Protein AF-A0A1S3CWL7-F1 (afdb_monomer_lite)

Secondary structure (DSSP, 8-state):
---------TTSSSSSS---------------------HHHHHHHHHT---HHHHHHHHHH-GGG-SHHHHHHHHHHHHHHTT-GGGHHHHHHHHHHHHHHHHHHHHHHHHTS-GGGGHHHHHHHHTSHHHHHHHHHHHHHHHHHHHT--HHHHHT--

pLDDT: mean 80.44, std 21.48, range [34.91, 97.62]

Organism: Diaphorina citri (NCBI:txid121845)

Foldseek 3Di:
DDDDDPDDDPPPPDLQAPLDDDDDDDDDDDDDDDPCCDLVNLLVVQLLDDDLVVNLVSCLVVVVCLDSVSLLVLLLVLLVCLVPPVCVSSNLSSLLSSVVSSVLVVVCVVVVHRSSVVRVVVSVQCVDPVNVVVSVVVSVVSSVCSNVDHSCRSNVPD

Structure (mmCIF, N/CA/C/O backbone):
data_AF-A0A1S3CWL7-F1
#
_entry.id   AF-A0A1S3CWL7-F1
#
loop_
_atom_site.group_PDB
_atom_site.id
_a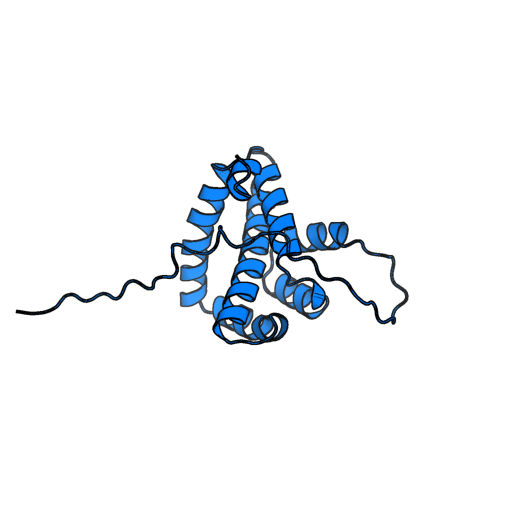tom_site.type_symbol
_atom_site.label_atom_id
_atom_site.label_alt_id
_atom_site.label_comp_id
_atom_site.label_asym_id
_atom_site.label_entity_id
_atom_site.label_seq_id
_atom_site.pdbx_PDB_ins_code
_atom_site.Cartn_x
_atom_site.Cartn_y
_atom_site.Cartn_z
_atom_site.occupancy
_atom_site.B_iso_or_equiv
_atom_site.auth_seq_id
_atom_site.auth_comp_id
_atom_site.auth_asym_id
_atom_site.auth_atom_id
_atom_site.pdbx_PDB_model_num
ATOM 1 N N . MET A 1 1 ? 23.400 -26.195 26.653 1.00 36.34 1 MET A N 1
ATOM 2 C CA . MET A 1 1 ? 21.985 -26.198 27.075 1.00 36.34 1 MET A CA 1
ATOM 3 C C . MET A 1 1 ? 21.570 -24.743 27.105 1.00 36.34 1 MET A C 1
ATOM 5 O O . MET A 1 1 ? 22.167 -23.995 27.863 1.00 36.34 1 MET A O 1
ATOM 9 N N . THR A 1 2 ? 21.005 -24.283 25.986 1.00 35.78 2 THR A N 1
ATOM 10 C CA . THR A 1 2 ? 19.588 -23.867 25.795 1.00 35.78 2 THR A CA 1
ATOM 11 C C . THR A 1 2 ? 19.598 -22.336 25.771 1.00 35.78 2 THR A C 1
ATOM 13 O O . THR A 1 2 ? 20.219 -21.740 26.634 1.00 35.78 2 THR A O 1
ATOM 16 N N . GLU A 1 3 ? 19.040 -21.593 24.828 1.00 34.91 3 GLU A N 1
ATOM 17 C CA . GLU A 1 3 ? 18.163 -21.863 23.695 1.00 34.91 3 GLU A CA 1
ATOM 18 C C . GLU A 1 3 ? 18.178 -20.549 22.894 1.00 34.91 3 GLU A C 1
ATOM 20 O O . GLU A 1 3 ? 17.999 -19.479 23.475 1.00 34.91 3 GLU A O 1
ATOM 25 N N . LYS A 1 4 ? 18.476 -20.588 21.593 1.00 38.31 4 LYS A N 1
ATOM 26 C CA . LYS A 1 4 ? 18.186 -19.463 20.696 1.00 38.31 4 LYS A CA 1
ATOM 27 C C . LYS A 1 4 ? 16.945 -19.867 19.924 1.00 38.31 4 LYS A C 1
ATOM 29 O O . LYS A 1 4 ? 17.058 -20.638 18.979 1.00 38.31 4 LYS A O 1
ATOM 34 N N . ASN A 1 5 ? 15.790 -19.373 20.349 1.00 36.84 5 ASN A N 1
ATOM 35 C CA . ASN A 1 5 ? 14.576 -19.420 19.550 1.00 36.84 5 ASN A CA 1
ATOM 36 C C . ASN A 1 5 ? 14.148 -17.978 19.259 1.00 36.84 5 ASN A C 1
ATOM 38 O O . ASN A 1 5 ? 13.370 -17.388 20.001 1.00 36.84 5 ASN A O 1
ATOM 42 N N . SER A 1 6 ? 14.727 -17.387 18.211 1.00 39.47 6 SER A N 1
ATOM 43 C CA . SER A 1 6 ? 14.080 -16.266 17.531 1.00 39.47 6 SER A CA 1
ATOM 44 C C . SER A 1 6 ? 13.046 -16.890 16.611 1.00 39.47 6 SER A C 1
ATOM 46 O O . SER A 1 6 ? 13.411 -17.477 15.593 1.00 39.47 6 SER A O 1
ATOM 48 N N . GLY A 1 7 ? 11.780 -16.795 17.014 1.00 38.31 7 GLY A N 1
ATOM 49 C CA . GLY A 1 7 ? 10.655 -17.059 16.132 1.00 38.31 7 GLY A CA 1
ATOM 50 C C . GLY A 1 7 ? 10.776 -16.151 14.916 1.00 38.31 7 GLY A C 1
ATOM 51 O O . GLY A 1 7 ? 10.728 -14.929 15.042 1.00 38.31 7 GLY A O 1
ATOM 52 N N . LYS A 1 8 ? 11.010 -16.766 13.760 1.00 38.88 8 LYS A N 1
ATOM 53 C CA . LYS A 1 8 ? 10.747 -16.147 12.469 1.00 38.88 8 LYS A CA 1
ATOM 54 C C . LYS A 1 8 ? 9.235 -16.029 12.362 1.00 38.88 8 LYS A C 1
ATOM 56 O O . LYS A 1 8 ? 8.535 -17.014 12.556 1.00 38.88 8 LYS A O 1
ATOM 61 N N . THR A 1 9 ? 8.743 -14.821 12.145 1.00 39.56 9 THR A N 1
ATOM 62 C CA . THR A 1 9 ? 7.375 -14.601 11.695 1.00 39.56 9 THR A CA 1
ATOM 63 C C . THR A 1 9 ? 7.305 -15.086 10.255 1.00 39.56 9 THR A C 1
ATOM 65 O O . THR A 1 9 ? 7.953 -14.514 9.384 1.00 39.56 9 THR A O 1
ATOM 68 N N . ASP A 1 10 ? 6.559 -16.161 10.024 1.00 37.69 10 ASP A N 1
ATOM 69 C CA . ASP A 1 10 ? 6.280 -16.771 8.720 1.00 37.69 10 ASP A CA 1
ATOM 70 C C . ASP A 1 10 ? 5.402 -15.868 7.812 1.00 37.69 10 ASP A C 1
ATOM 72 O O . ASP A 1 10 ? 4.399 -16.313 7.266 1.00 37.69 10 ASP A O 1
ATOM 76 N N . MET A 1 11 ? 5.744 -14.580 7.664 1.00 44.03 11 MET A N 1
ATOM 77 C CA . MET A 1 11 ? 5.041 -13.623 6.786 1.00 44.03 11 MET A CA 1
ATOM 78 C C . MET A 1 11 ? 5.728 -13.427 5.421 1.00 44.03 11 MET A C 1
ATOM 80 O O . MET A 1 11 ? 5.171 -12.777 4.545 1.00 44.03 11 MET A O 1
ATOM 84 N N . GLU A 1 12 ? 6.918 -13.996 5.206 1.00 44.94 12 GLU A N 1
ATOM 85 C CA . GLU A 1 12 ? 7.767 -13.656 4.050 1.00 44.94 12 GLU A CA 1
ATOM 86 C C . GLU A 1 12 ? 7.462 -14.405 2.735 1.00 44.94 12 GLU A C 1
ATOM 88 O O . GLU A 1 12 ? 8.003 -14.018 1.697 1.00 44.94 12 GLU A O 1
ATOM 93 N N . GLU A 1 13 ? 6.602 -15.433 2.710 1.00 43.94 13 GLU A N 1
ATOM 94 C CA . GLU A 1 13 ? 6.539 -16.336 1.538 1.00 43.94 13 GLU A CA 1
ATOM 95 C C . GLU A 1 13 ? 5.165 -16.593 0.895 1.00 43.94 13 GLU A C 1
ATOM 97 O O . GLU A 1 13 ? 5.085 -17.464 0.037 1.00 43.94 13 GLU A O 1
ATOM 102 N N . ASN A 1 14 ? 4.096 -15.837 1.188 1.00 44.31 14 ASN A N 1
ATOM 103 C CA . ASN A 1 14 ? 2.775 -16.186 0.621 1.00 44.31 14 ASN A CA 1
ATOM 104 C C . ASN A 1 14 ? 1.969 -15.069 -0.068 1.00 44.31 14 ASN A C 1
ATOM 106 O O . ASN A 1 14 ? 0.819 -15.295 -0.426 1.00 44.31 14 ASN A O 1
ATOM 110 N N . LEU A 1 15 ? 2.534 -13.879 -0.304 1.00 48.81 15 LEU A N 1
ATOM 111 C CA . LEU A 1 15 ? 1.734 -12.738 -0.788 1.00 48.81 15 LEU A CA 1
ATOM 112 C C . LEU A 1 15 ? 1.541 -12.664 -2.320 1.00 48.81 15 LEU A C 1
ATOM 114 O O . LEU A 1 15 ? 0.762 -11.841 -2.786 1.00 48.81 15 LEU A O 1
ATOM 118 N N . ILE A 1 16 ? 2.241 -13.485 -3.115 1.00 48.03 16 ILE A N 1
ATOM 119 C CA . ILE A 1 16 ? 2.296 -13.319 -4.588 1.00 48.03 16 ILE A CA 1
ATOM 120 C C . ILE A 1 16 ? 1.529 -14.418 -5.358 1.00 48.03 16 ILE A C 1
ATOM 122 O O . ILE A 1 16 ? 1.282 -14.265 -6.545 1.00 48.03 16 ILE A O 1
ATOM 126 N N . CYS A 1 17 ? 1.070 -15.499 -4.714 1.00 42.62 17 CYS A N 1
ATOM 127 C CA . CYS A 1 17 ? 0.502 -16.657 -5.433 1.00 42.62 17 CYS A CA 1
ATOM 128 C C . CYS A 1 17 ? -1.038 -16.755 -5.488 1.00 42.62 17 CYS A C 1
ATOM 130 O O . CYS A 1 17 ? -1.535 -17.632 -6.187 1.00 42.62 17 CYS A O 1
ATOM 132 N N . ASP A 1 18 ? -1.802 -15.898 -4.800 1.00 43.28 18 ASP A N 1
ATOM 133 C CA . ASP A 1 18 ? -3.268 -16.068 -4.664 1.00 43.28 18 ASP A CA 1
ATOM 134 C C . ASP A 1 18 ? -4.129 -15.143 -5.550 1.00 43.28 18 ASP A C 1
ATOM 136 O O . ASP A 1 18 ? -5.355 -15.199 -5.495 1.00 43.28 18 ASP A O 1
ATOM 140 N N . LEU A 1 19 ? -3.532 -14.319 -6.419 1.00 44.12 19 LEU A N 1
ATOM 141 C CA . LEU A 1 19 ? -4.285 -13.437 -7.326 1.00 44.12 19 LEU A CA 1
ATOM 142 C C . LEU A 1 19 ? -4.728 -14.173 -8.607 1.00 44.12 19 LEU A C 1
ATOM 144 O O . LEU A 1 19 ? -4.360 -13.801 -9.719 1.00 44.12 19 LEU A O 1
ATOM 148 N N . GLY A 1 20 ? -5.517 -15.238 -8.448 1.00 43.16 20 GLY A N 1
ATOM 149 C CA . GLY A 1 20 ? -6.253 -15.888 -9.539 1.00 43.16 20 GLY A CA 1
ATOM 150 C C . GLY A 1 20 ? -7.625 -15.234 -9.779 1.00 43.16 20 GLY A C 1
ATOM 151 O O . GLY A 1 20 ? -8.147 -14.552 -8.897 1.00 43.16 20 GLY A O 1
ATOM 152 N N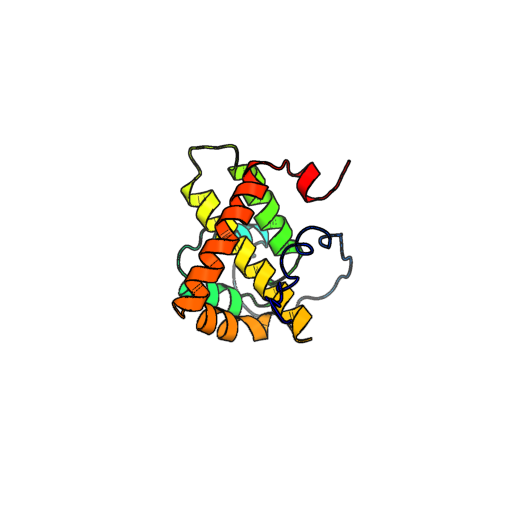 . PRO A 1 21 ? -8.252 -15.420 -10.956 1.00 41.16 21 PRO A N 1
ATOM 153 C CA . PRO A 1 21 ? -9.529 -14.785 -11.268 1.00 41.16 21 PRO A CA 1
ATOM 154 C C . PRO A 1 21 ? -10.650 -15.345 -10.384 1.00 41.16 21 PRO A C 1
ATOM 156 O O . PRO A 1 21 ? -11.041 -16.506 -10.502 1.00 41.16 21 PRO A O 1
ATOM 159 N N . SER A 1 22 ? -11.185 -14.495 -9.507 1.00 46.03 22 SER A N 1
ATOM 160 C CA . SER A 1 22 ? -12.372 -14.789 -8.708 1.00 46.03 22 SER A CA 1
ATOM 161 C C . SER A 1 22 ? -13.602 -14.203 -9.407 1.00 46.03 22 SER A C 1
ATOM 163 O O . SER A 1 22 ? -13.960 -13.039 -9.238 1.00 46.03 22 SER A O 1
ATOM 165 N N . ASP A 1 23 ? -14.238 -15.007 -10.258 1.00 53.53 23 ASP A N 1
ATOM 166 C CA . ASP A 1 23 ? -15.558 -14.710 -10.815 1.00 53.53 23 ASP A CA 1
ATOM 167 C C . ASP A 1 23 ? -16.607 -14.760 -9.696 1.00 53.53 23 ASP A C 1
ATOM 169 O O . ASP A 1 23 ? -16.902 -15.872 -9.261 1.00 53.53 23 ASP A O 1
ATOM 173 N N . LYS A 1 24 ? -17.223 -13.627 -9.293 1.00 44.41 24 LYS A N 1
ATOM 174 C CA . LYS A 1 24 ? -18.680 -13.500 -9.009 1.00 44.41 24 LYS A CA 1
ATOM 175 C C . LYS A 1 24 ? -19.187 -12.051 -9.088 1.00 44.41 24 LYS A C 1
ATOM 177 O O . LYS A 1 24 ? -18.664 -11.133 -8.477 1.00 44.41 24 LYS A O 1
ATOM 182 N N . ASP A 1 25 ? -20.277 -11.932 -9.835 1.00 45.62 25 ASP A N 1
ATOM 183 C CA . ASP A 1 25 ? -21.032 -10.750 -10.262 1.00 45.62 25 ASP A CA 1
ATOM 184 C C . ASP A 1 25 ? -22.092 -10.279 -9.224 1.00 45.62 25 ASP A C 1
ATOM 186 O O . ASP A 1 25 ? -22.630 -11.116 -8.489 1.00 45.62 25 ASP A O 1
ATOM 190 N N . LYS A 1 26 ? -22.505 -8.993 -9.346 1.00 46.59 26 LYS A N 1
ATOM 191 C CA . LYS A 1 26 ? -23.743 -8.283 -8.876 1.00 46.59 26 LYS A CA 1
ATOM 192 C C . LYS A 1 26 ? -23.663 -7.518 -7.542 1.00 46.59 26 LYS A C 1
ATOM 194 O O . LYS A 1 26 ? -23.232 -8.079 -6.551 1.00 46.59 26 LYS A O 1
ATOM 199 N N . SER A 1 27 ? -24.166 -6.282 -7.384 1.00 42.22 27 SER A N 1
ATOM 200 C CA . SER A 1 27 ? -25.113 -5.422 -8.137 1.00 42.22 27 SER A CA 1
ATOM 201 C C . SER A 1 27 ? -24.944 -3.957 -7.671 1.00 42.22 27 SER A C 1
ATOM 203 O O . SER A 1 27 ? -24.644 -3.767 -6.494 1.00 42.22 27 SER A O 1
ATOM 205 N N . PRO A 1 28 ? -25.221 -2.924 -8.494 1.00 50.53 28 PRO A N 1
ATOM 206 C CA . PRO A 1 28 ? -25.111 -1.527 -8.070 1.00 50.53 28 PRO A CA 1
ATOM 207 C C . PRO A 1 28 ? -26.388 -1.048 -7.357 1.00 50.53 28 PRO A C 1
ATOM 209 O O . PRO A 1 28 ? -27.495 -1.423 -7.751 1.00 50.53 28 PRO A O 1
ATOM 212 N N . ASN A 1 29 ? -26.240 -0.210 -6.325 1.00 45.28 29 ASN A N 1
ATOM 213 C CA . ASN A 1 29 ? -27.326 0.597 -5.764 1.00 45.28 29 ASN A CA 1
ATOM 214 C C . ASN A 1 29 ? -26.960 2.084 -5.849 1.00 45.28 29 ASN A C 1
ATOM 216 O O . ASN A 1 29 ? -25.826 2.482 -5.605 1.00 45.28 29 ASN A O 1
ATOM 220 N N . GLU A 1 30 ? -27.948 2.874 -6.241 1.00 58.84 30 GLU A N 1
ATOM 221 C CA . GLU A 1 30 ? -27.842 4.196 -6.846 1.00 58.84 30 GLU A CA 1
ATOM 222 C C . GLU A 1 30 ? -27.948 5.300 -5.782 1.00 58.84 30 GLU A C 1
ATOM 224 O O . GLU A 1 30 ? -28.933 5.307 -5.045 1.00 58.84 30 GLU A O 1
ATOM 229 N N . LEU A 1 31 ? -27.022 6.274 -5.740 1.00 40.75 31 LEU A N 1
ATOM 230 C CA . LEU A 1 31 ? -27.325 7.666 -5.358 1.00 40.75 31 LEU A CA 1
ATOM 231 C C . LEU A 1 31 ? -26.129 8.607 -5.601 1.00 40.75 31 LEU A C 1
ATOM 233 O O . LEU A 1 31 ? -25.124 8.508 -4.908 1.00 40.75 31 LEU A O 1
ATOM 237 N N . GLY A 1 32 ? -26.273 9.578 -6.507 1.00 35.50 32 GLY A N 1
ATOM 238 C CA . GLY A 1 32 ? -25.352 10.719 -6.609 1.00 35.50 32 GLY A CA 1
ATOM 239 C C . GLY A 1 32 ? -25.057 11.134 -8.046 1.00 35.50 32 GLY A C 1
ATOM 240 O O . GLY A 1 32 ? -24.560 10.357 -8.847 1.00 35.50 32 GLY A O 1
ATOM 241 N N . THR A 1 33 ? -25.405 12.366 -8.399 1.00 46.09 33 THR A N 1
ATOM 242 C CA . THR A 1 33 ? -25.086 13.005 -9.683 1.00 46.09 33 THR A CA 1
ATOM 243 C C . THR A 1 33 ? -23.589 13.263 -9.812 1.00 46.09 33 THR A C 1
ATOM 245 O O . THR A 1 33 ? -23.140 14.336 -9.421 1.00 46.09 33 THR A O 1
ATOM 248 N N . GLU A 1 34 ? -22.817 12.327 -10.352 1.00 45.47 34 GLU A N 1
ATOM 249 C CA . GLU A 1 34 ? -21.366 12.474 -10.525 1.00 45.47 34 GLU A CA 1
ATOM 250 C C . GLU A 1 34 ? -20.973 11.798 -11.848 1.00 45.47 34 GLU A C 1
ATOM 252 O O . GLU A 1 34 ? -21.615 10.831 -12.254 1.00 45.47 34 GLU A O 1
ATOM 257 N N . MET A 1 35 ? -20.016 12.364 -12.597 1.00 49.25 35 MET A N 1
ATOM 258 C CA . MET A 1 35 ? -19.504 11.742 -13.831 1.00 49.25 35 MET A CA 1
ATOM 259 C C . MET A 1 35 ? -19.218 10.263 -13.567 1.00 49.25 35 MET A C 1
ATOM 261 O O . MET A 1 35 ? -18.728 9.943 -12.491 1.00 49.25 35 MET A O 1
ATOM 265 N N . ASP A 1 36 ? -19.526 9.380 -14.517 1.00 51.09 36 ASP A N 1
ATOM 266 C CA . ASP A 1 36 ? -19.154 7.963 -14.449 1.00 51.09 36 ASP A CA 1
ATOM 267 C C . ASP A 1 36 ? -17.619 7.874 -14.402 1.00 51.09 36 ASP A C 1
ATOM 269 O O . ASP A 1 36 ? -16.947 7.866 -15.432 1.00 51.09 36 ASP A O 1
ATOM 273 N N . VAL A 1 37 ? -17.047 7.975 -13.197 1.00 64.12 37 VAL A N 1
ATOM 274 C CA . VAL A 1 37 ? -15.610 7.855 -12.973 1.00 64.12 37 VAL A CA 1
ATOM 275 C C . VAL A 1 37 ? -15.320 6.374 -13.071 1.00 64.12 37 VAL A C 1
ATOM 277 O O . VAL A 1 37 ? -15.732 5.590 -12.209 1.00 64.12 37 VAL A O 1
ATOM 280 N N . THR A 1 38 ? -14.654 5.986 -14.152 1.00 84.75 38 THR A N 1
ATOM 281 C CA . THR A 1 38 ? -14.362 4.580 -14.399 1.00 84.75 38 THR A CA 1
ATOM 282 C C . THR A 1 38 ? -13.434 4.043 -13.309 1.00 84.75 38 THR A C 1
ATOM 284 O O . THR A 1 38 ? -12.668 4.785 -12.686 1.00 84.75 38 THR A O 1
ATOM 287 N N . LEU A 1 39 ? -13.463 2.729 -13.079 1.00 84.00 39 LEU A N 1
ATOM 288 C CA . LEU A 1 39 ? -12.508 2.077 -12.179 1.00 84.00 39 LEU A CA 1
ATOM 289 C C . LEU A 1 39 ? -11.053 2.408 -12.566 1.00 84.00 39 LEU A C 1
ATOM 291 O O . LEU A 1 39 ? -10.209 2.592 -11.693 1.00 84.00 39 LEU A O 1
ATOM 295 N N . GLU A 1 40 ? -10.773 2.547 -13.864 1.00 86.62 40 GLU A N 1
ATOM 296 C CA . GLU A 1 40 ? -9.456 2.933 -14.378 1.00 86.62 40 GLU A CA 1
ATOM 297 C C . GLU A 1 40 ? -9.043 4.347 -13.947 1.00 86.62 40 GLU A C 1
ATOM 299 O O . GLU A 1 40 ? -7.880 4.568 -13.606 1.00 86.62 40 GLU A O 1
ATOM 304 N N . ASP A 1 41 ? -9.975 5.302 -13.935 1.00 90.81 41 ASP A N 1
ATOM 305 C CA . ASP A 1 41 ? -9.708 6.666 -13.472 1.00 90.81 41 ASP A CA 1
ATOM 306 C C . ASP A 1 41 ? -9.433 6.693 -11.964 1.00 90.81 41 ASP A C 1
ATOM 308 O O . ASP A 1 41 ? -8.471 7.327 -11.529 1.00 90.81 41 ASP A O 1
ATOM 312 N N . LYS A 1 42 ? -10.192 5.918 -11.176 1.00 93.56 42 LYS A N 1
ATOM 313 C CA . LYS A 1 42 ? -9.954 5.763 -9.730 1.00 93.56 42 LYS A CA 1
ATOM 314 C C . LYS A 1 42 ? -8.601 5.125 -9.428 1.00 93.56 42 LYS A C 1
ATOM 316 O O . LYS A 1 42 ? -7.915 5.561 -8.509 1.00 93.56 42 LYS A O 1
ATOM 321 N N . ILE A 1 43 ? -8.189 4.123 -10.209 1.00 95.06 43 ILE A N 1
ATOM 322 C CA . ILE A 1 43 ? -6.861 3.504 -10.080 1.00 95.06 43 ILE A CA 1
ATOM 323 C C . ILE A 1 43 ? -5.764 4.541 -10.322 1.00 95.06 43 ILE A C 1
ATOM 325 O O . ILE A 1 43 ? -4.807 4.597 -9.550 1.00 95.06 43 ILE A O 1
ATOM 329 N N . LYS A 1 44 ? -5.907 5.379 -11.357 1.00 94.19 44 LYS A N 1
ATOM 330 C CA . LYS A 1 44 ? -4.935 6.436 -11.674 1.00 94.19 44 LYS A CA 1
ATOM 331 C C . LYS A 1 44 ? -4.849 7.499 -10.589 1.00 94.19 44 LYS A C 1
ATOM 333 O O . LYS A 1 44 ? -3.744 7.894 -10.225 1.00 94.19 44 LYS A O 1
ATOM 338 N N . GLU A 1 45 ? -5.996 7.946 -10.088 1.00 95.31 45 GLU A N 1
ATOM 339 C CA . GLU A 1 45 ? -6.070 8.911 -8.993 1.00 95.31 45 GLU A CA 1
ATOM 340 C C . GLU A 1 45 ? -5.396 8.353 -7.737 1.00 95.31 45 GLU A C 1
ATOM 342 O O . GLU A 1 45 ? -4.454 8.959 -7.228 1.00 95.31 45 GLU A O 1
ATOM 347 N N . PHE A 1 46 ? -5.814 7.162 -7.301 1.00 97.31 46 PHE A N 1
ATOM 348 C CA . PHE A 1 46 ? -5.284 6.507 -6.111 1.00 97.31 46 PHE A CA 1
ATOM 349 C C . PHE A 1 46 ? -3.783 6.237 -6.212 1.00 97.31 46 PHE A C 1
ATOM 351 O O . PHE A 1 46 ? -3.032 6.586 -5.305 1.00 97.31 46 PHE A O 1
ATOM 358 N N . GLY A 1 47 ? -3.326 5.662 -7.330 1.00 96.31 47 GLY A N 1
ATOM 359 C CA . GLY A 1 47 ? -1.932 5.260 -7.520 1.00 96.31 47 GLY A CA 1
ATOM 360 C C . GLY A 1 47 ? -0.932 6.419 -7.464 1.00 96.31 47 GLY A C 1
ATOM 361 O O . GLY A 1 47 ? 0.241 6.199 -7.172 1.00 96.31 47 GLY A O 1
ATOM 362 N N . LEU A 1 48 ? -1.378 7.655 -7.701 1.00 96.12 48 LEU A N 1
ATOM 363 C CA . LEU A 1 48 ? -0.533 8.851 -7.655 1.00 96.12 48 LEU A CA 1
ATOM 364 C C . LEU A 1 48 ? -0.623 9.621 -6.332 1.00 96.12 48 LEU A C 1
ATOM 366 O O . LEU A 1 48 ? 0.067 10.635 -6.181 1.00 96.12 48 LEU A O 1
ATOM 370 N N . LEU A 1 49 ? -1.421 9.157 -5.365 1.00 96.62 49 LEU A N 1
ATOM 371 C CA . LEU A 1 49 ? -1.450 9.742 -4.028 1.00 96.62 49 LEU A CA 1
ATOM 372 C C . LEU A 1 49 ? -0.093 9.547 -3.337 1.00 96.62 49 LEU A C 1
ATOM 374 O O . LEU A 1 49 ? 0.496 8.466 -3.355 1.00 96.62 49 LEU A O 1
ATOM 378 N N . GLY A 1 50 ? 0.410 10.617 -2.720 1.00 88.75 50 GLY A N 1
ATOM 379 C CA . GLY A 1 50 ? 1.684 10.614 -1.988 1.00 88.75 50 GLY A CA 1
ATOM 380 C C . GLY A 1 50 ? 1.550 10.830 -0.481 1.00 88.75 50 GLY A C 1
ATOM 381 O O . GLY A 1 50 ? 2.549 10.768 0.225 1.00 88.75 50 GLY A O 1
ATOM 382 N N . ASP A 1 51 ? 0.341 11.109 0.009 1.00 92.00 51 ASP A N 1
ATOM 383 C CA . ASP A 1 51 ? 0.077 11.412 1.415 1.00 92.00 51 ASP A CA 1
ATOM 384 C C . ASP A 1 51 ? -0.811 10.331 2.044 1.00 92.00 51 ASP A C 1
ATOM 386 O O . ASP A 1 51 ? -1.811 9.908 1.456 1.00 92.00 51 ASP A O 1
ATOM 390 N N . MET A 1 52 ? -0.448 9.884 3.249 1.00 93.94 52 MET A N 1
ATOM 391 C CA . MET A 1 52 ? -1.168 8.825 3.963 1.00 93.94 52 MET A CA 1
ATOM 392 C C . MET A 1 52 ? -2.602 9.222 4.313 1.00 93.94 52 MET A C 1
ATOM 394 O O . MET A 1 52 ? -3.499 8.394 4.206 1.00 93.94 52 MET A O 1
ATOM 398 N N . LYS A 1 53 ? -2.842 10.481 4.689 1.00 95.69 53 LYS A N 1
ATOM 399 C CA . LYS A 1 53 ? -4.182 10.954 5.047 1.00 95.69 53 LYS A CA 1
ATOM 400 C C . LYS A 1 53 ? -5.075 11.042 3.811 1.00 95.69 53 LYS A C 1
ATOM 402 O O . LYS A 1 53 ? -6.230 10.637 3.872 1.00 95.69 53 LYS A O 1
ATOM 407 N N . ALA A 1 54 ? -4.541 11.535 2.691 1.00 96.94 54 ALA A N 1
ATOM 408 C CA . ALA A 1 54 ? -5.262 11.535 1.416 1.00 96.94 54 ALA A CA 1
ATOM 409 C C . ALA A 1 54 ? -5.590 10.106 0.955 1.00 96.94 54 ALA A C 1
ATOM 411 O O . ALA A 1 54 ? -6.688 9.844 0.473 1.00 96.94 54 ALA A O 1
ATOM 412 N N . THR A 1 55 ? -4.653 9.177 1.159 1.00 97.31 55 THR A N 1
ATOM 413 C CA . THR A 1 55 ? -4.844 7.753 0.865 1.00 97.31 55 THR A CA 1
ATOM 414 C C . THR A 1 55 ? -5.958 7.151 1.726 1.00 97.31 55 THR A C 1
ATOM 416 O O . THR A 1 55 ? -6.870 6.524 1.196 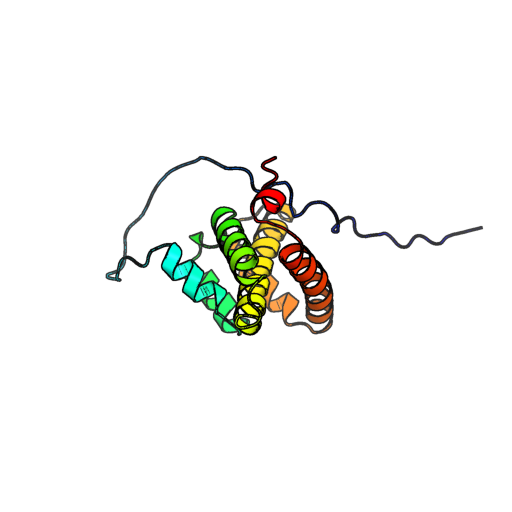1.00 97.31 55 THR A O 1
ATOM 419 N N . GLU A 1 56 ? -5.922 7.374 3.043 1.00 97.62 56 GLU A N 1
ATOM 420 C CA . GLU A 1 56 ? -6.954 6.904 3.973 1.00 97.62 56 GLU A CA 1
ATOM 421 C C . GLU A 1 56 ? -8.340 7.446 3.589 1.00 97.62 56 GLU A C 1
ATOM 423 O O . GLU A 1 56 ? -9.295 6.681 3.457 1.00 97.62 56 GLU A O 1
ATOM 428 N N . GLU A 1 57 ? -8.447 8.756 3.353 1.00 97.56 57 GLU A N 1
ATOM 429 C CA . GLU A 1 57 ? -9.703 9.413 2.981 1.00 97.56 57 GLU A CA 1
ATOM 430 C C . GLU A 1 57 ? -10.256 8.884 1.650 1.00 97.56 57 GLU A C 1
ATOM 432 O O . GLU A 1 57 ? -11.455 8.619 1.542 1.00 97.56 57 GLU A O 1
ATOM 437 N N . PHE A 1 58 ? -9.394 8.659 0.654 1.00 97.56 58 PHE A N 1
ATOM 438 C CA . PHE A 1 58 ? -9.800 8.075 -0.623 1.00 97.56 58 PHE A CA 1
ATOM 439 C C . PHE A 1 58 ? -10.425 6.687 -0.439 1.00 97.56 58 PHE A C 1
ATOM 441 O O . PHE A 1 58 ? -11.486 6.413 -1.004 1.00 97.56 58 PHE A O 1
ATOM 448 N N . LEU A 1 59 ? -9.796 5.822 0.361 1.00 96.88 59 LEU A N 1
ATOM 449 C CA . LEU A 1 59 ? -10.266 4.454 0.596 1.00 96.88 59 LEU A CA 1
ATOM 450 C C . LEU A 1 59 ? -11.579 4.421 1.383 1.00 96.88 59 LEU A C 1
ATOM 452 O O . LEU A 1 59 ? -12.465 3.632 1.064 1.00 96.88 59 LEU A O 1
ATOM 456 N N . LEU A 1 60 ? -11.738 5.310 2.367 1.00 95.81 60 LEU A N 1
ATOM 457 C CA . LEU A 1 60 ? -12.987 5.440 3.122 1.00 95.81 60 LEU A CA 1
ATOM 458 C C . LEU A 1 60 ? -14.153 5.937 2.252 1.00 95.81 60 LEU A C 1
ATOM 460 O O . LEU A 1 60 ? -15.293 5.533 2.475 1.00 95.81 60 LEU A O 1
ATOM 464 N N . ASN A 1 61 ? -13.874 6.774 1.249 1.00 95.69 61 ASN A N 1
ATOM 465 C CA . ASN A 1 61 ? -14.875 7.271 0.299 1.00 95.69 61 ASN A CA 1
ATOM 466 C C . ASN A 1 61 ? -15.163 6.293 -0.855 1.00 95.69 61 ASN A C 1
ATOM 468 O O . ASN A 1 61 ? -16.175 6.431 -1.539 1.00 95.69 61 ASN A O 1
ATOM 472 N N . ASN A 1 62 ? -14.293 5.307 -1.079 1.00 93.44 62 ASN A N 1
ATOM 473 C CA . ASN A 1 62 ? -14.411 4.317 -2.146 1.00 93.44 62 ASN A CA 1
ATOM 474 C C . ASN A 1 62 ? -14.302 2.903 -1.558 1.00 93.44 62 ASN A C 1
ATOM 476 O O . ASN A 1 62 ? -13.333 2.192 -1.808 1.00 93.44 62 ASN A O 1
ATOM 480 N N . THR A 1 63 ? -15.293 2.483 -0.772 1.00 87.94 63 THR A N 1
ATOM 481 C CA . THR A 1 63 ? -15.229 1.230 0.006 1.00 87.94 63 THR A CA 1
ATOM 482 C C . THR A 1 63 ? -15.019 -0.017 -0.853 1.00 87.94 63 THR A C 1
ATOM 484 O O . THR A 1 63 ? -14.263 -0.906 -0.469 1.00 87.94 63 THR A O 1
ATOM 487 N N . ASP A 1 64 ? -15.620 -0.054 -2.044 1.00 87.62 64 ASP A N 1
ATOM 488 C CA . ASP A 1 64 ? -15.516 -1.179 -2.987 1.00 87.62 64 ASP A CA 1
ATOM 489 C C . ASP A 1 64 ? -14.157 -1.239 -3.710 1.00 87.62 64 ASP A C 1
ATOM 491 O O . ASP A 1 64 ? -13.884 -2.157 -4.481 1.00 87.62 64 ASP A O 1
ATOM 495 N N . PHE A 1 65 ? -13.289 -0.247 -3.491 1.00 93.56 65 PHE A N 1
ATOM 496 C CA . PHE A 1 65 ? -11.987 -0.155 -4.143 1.00 93.56 65 PHE A CA 1
ATOM 497 C C . PHE A 1 65 ? -10.947 -1.100 -3.524 1.00 93.56 65 PHE A C 1
ATOM 499 O O . PHE A 1 65 ? -9.983 -1.471 -4.196 1.00 93.56 65 PHE A O 1
ATOM 506 N N . ILE A 1 66 ? -11.134 -1.522 -2.267 1.00 95.44 66 ILE A N 1
ATOM 507 C CA . ILE A 1 66 ? -10.212 -2.418 -1.554 1.00 95.44 66 ILE A CA 1
ATOM 508 C C . ILE A 1 66 ? -10.499 -3.865 -1.965 1.00 95.44 66 ILE A C 1
ATOM 510 O O . ILE A 1 66 ? -11.157 -4.622 -1.254 1.00 95.44 66 ILE A O 1
ATOM 514 N N . HIS A 1 67 ? -10.020 -4.234 -3.150 1.00 94.06 67 HIS A N 1
ATOM 515 C CA . HIS A 1 67 ? -10.283 -5.529 -3.767 1.00 94.06 67 HIS A CA 1
ATOM 516 C C . HIS A 1 67 ? -9.046 -6.071 -4.497 1.00 94.06 67 HIS A C 1
ATOM 518 O O . HIS A 1 67 ? -8.169 -5.315 -4.924 1.00 94.06 67 HIS A O 1
ATOM 524 N N . GLU A 1 68 ? -8.989 -7.390 -4.685 1.00 92.62 68 GLU A N 1
ATOM 525 C CA . GLU A 1 68 ? -7.885 -8.087 -5.362 1.00 92.62 68 GLU A CA 1
ATOM 526 C C . GLU A 1 68 ? -7.676 -7.584 -6.796 1.00 92.62 68 GLU A C 1
ATOM 528 O O . GLU A 1 68 ? -6.543 -7.382 -7.229 1.00 92.62 68 GLU A O 1
ATOM 533 N N . SER A 1 69 ? -8.760 -7.282 -7.518 1.00 91.75 69 SER A N 1
ATOM 534 C CA . SER A 1 69 ? -8.689 -6.707 -8.870 1.00 91.75 69 SER A CA 1
ATOM 535 C C . SER A 1 69 ? -7.989 -5.346 -8.902 1.00 91.75 69 SER A C 1
ATOM 537 O O . SER A 1 69 ? -7.276 -5.041 -9.856 1.00 91.75 69 SER A O 1
ATOM 539 N N . THR A 1 70 ? -8.172 -4.531 -7.860 1.00 95.19 70 THR A N 1
ATOM 540 C CA . THR A 1 70 ? -7.506 -3.232 -7.726 1.00 95.19 70 THR A CA 1
ATOM 541 C C . THR A 1 70 ? -6.020 -3.420 -7.457 1.00 95.19 70 THR A C 1
ATOM 543 O O . THR A 1 70 ? -5.197 -2.778 -8.111 1.00 95.19 70 THR A O 1
ATOM 546 N N . ALA A 1 71 ? -5.667 -4.338 -6.549 1.00 94.44 71 ALA A N 1
ATOM 547 C CA . ALA A 1 71 ? -4.274 -4.694 -6.292 1.00 94.44 71 ALA A CA 1
ATOM 548 C C . ALA A 1 71 ? -3.587 -5.177 -7.578 1.00 94.44 71 ALA A C 1
ATOM 550 O O . ALA A 1 71 ? -2.518 -4.683 -7.923 1.00 94.44 71 ALA A O 1
ATOM 551 N N . LEU A 1 72 ? -4.239 -6.063 -8.338 1.00 92.56 72 LEU A N 1
ATOM 552 C CA . LEU A 1 72 ? -3.728 -6.585 -9.605 1.00 92.56 72 LEU A CA 1
ATOM 553 C C . LEU A 1 72 ? -3.517 -5.477 -10.649 1.00 92.56 72 LEU A C 1
ATOM 555 O O . LEU A 1 72 ? -2.505 -5.464 -11.349 1.00 92.56 72 LEU A O 1
ATOM 559 N N . ALA A 1 73 ? -4.444 -4.523 -10.750 1.00 94.25 73 ALA A N 1
ATOM 560 C CA . ALA A 1 73 ? -4.318 -3.412 -11.685 1.00 94.25 73 ALA A CA 1
ATOM 561 C C . ALA A 1 73 ? -3.174 -2.452 -11.312 1.00 94.25 73 ALA A C 1
ATOM 563 O O . ALA A 1 73 ? -2.422 -2.025 -12.190 1.00 94.25 73 ALA A O 1
ATOM 564 N N . LEU A 1 74 ? -3.001 -2.149 -10.020 1.00 95.31 74 LEU A N 1
ATOM 565 C CA . LEU A 1 74 ? -1.871 -1.357 -9.523 1.00 95.31 74 LEU A CA 1
ATOM 566 C C . LEU A 1 74 ? -0.540 -2.085 -9.738 1.00 95.31 74 LEU A C 1
ATOM 568 O O . LEU A 1 74 ? 0.440 -1.462 -10.140 1.00 95.31 74 LEU A O 1
ATOM 572 N N . LEU A 1 75 ? -0.515 -3.402 -9.536 1.00 93.94 75 LEU A N 1
ATOM 573 C CA . LEU A 1 75 ? 0.657 -4.245 -9.754 1.00 93.94 75 LEU A CA 1
ATOM 574 C C . LEU A 1 75 ? 1.092 -4.233 -11.223 1.00 93.94 75 LEU A C 1
ATOM 576 O O . LEU A 1 75 ? 2.256 -3.970 -11.521 1.00 93.94 75 LEU A O 1
ATOM 580 N N . LYS A 1 76 ? 0.132 -4.406 -12.140 1.00 92.50 76 LYS A N 1
ATOM 581 C CA . LYS A 1 76 ? 0.353 -4.290 -13.587 1.00 92.50 76 LYS A CA 1
ATOM 582 C C . LYS A 1 76 ? 0.879 -2.911 -13.976 1.00 92.50 76 LYS A C 1
ATOM 584 O O . LYS A 1 76 ? 1.728 -2.785 -14.860 1.00 92.50 76 LYS A O 1
ATOM 589 N N . TRP A 1 77 ? 0.377 -1.861 -13.329 1.00 94.06 77 TRP A N 1
ATOM 590 C CA . TRP A 1 77 ? 0.879 -0.513 -13.558 1.00 94.06 77 TRP A CA 1
ATOM 591 C C . TRP A 1 77 ? 2.315 -0.359 -13.047 1.00 94.06 77 TRP A C 1
ATOM 593 O O . TRP A 1 77 ? 3.152 0.172 -13.771 1.00 94.06 77 TRP A O 1
ATOM 603 N N . CYS A 1 78 ? 2.649 -0.903 -11.874 1.00 93.44 78 CYS A N 1
ATOM 604 C CA . CYS A 1 78 ? 4.023 -0.900 -11.372 1.00 93.44 78 CYS A CA 1
ATOM 605 C C . CYS A 1 78 ? 4.998 -1.565 -12.351 1.00 93.44 78 CYS A C 1
ATOM 607 O O . CYS A 1 78 ? 6.033 -0.975 -12.650 1.00 93.44 78 CYS A O 1
ATOM 609 N N . THR A 1 79 ? 4.659 -2.743 -12.890 1.00 89.81 79 THR A N 1
ATOM 610 C CA . THR A 1 79 ? 5.496 -3.445 -13.884 1.00 89.81 79 THR A CA 1
ATOM 611 C C . THR A 1 79 ? 5.594 -2.698 -15.215 1.00 89.81 79 THR A C 1
ATOM 613 O O . THR A 1 79 ? 6.567 -2.839 -15.937 1.00 89.81 79 THR A O 1
ATOM 616 N N . ALA A 1 80 ? 4.599 -1.880 -15.567 1.00 90.19 80 ALA A N 1
ATOM 617 C CA . ALA A 1 80 ? 4.682 -1.038 -16.761 1.00 90.19 80 ALA A CA 1
ATOM 618 C C . ALA A 1 80 ? 5.590 0.190 -16.557 1.00 90.19 80 ALA A C 1
ATOM 620 O O . ALA A 1 80 ? 6.090 0.747 -17.531 1.00 90.19 80 ALA A O 1
ATOM 621 N N . LEU A 1 81 ? 5.779 0.633 -15.308 1.00 90.44 81 LEU A N 1
ATOM 622 C CA . LEU A 1 81 ? 6.632 1.773 -14.960 1.00 90.44 81 LEU A CA 1
ATOM 623 C C . LEU A 1 81 ? 8.076 1.367 -14.626 1.00 90.44 81 LEU A C 1
ATOM 625 O O . LEU A 1 81 ? 8.949 2.230 -14.640 1.00 90.44 81 LEU A O 1
ATOM 629 N N . SER A 1 82 ? 8.341 0.095 -14.308 1.00 81.88 82 SER A N 1
ATOM 630 C CA . SER A 1 82 ? 9.638 -0.359 -13.784 1.00 81.88 82 SER A CA 1
ATOM 631 C C . SER A 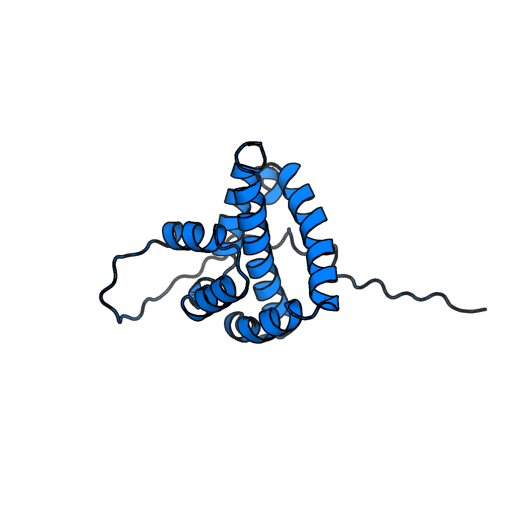1 82 ? 10.811 -0.205 -14.749 1.00 81.88 82 SER A C 1
ATOM 633 O O . SER A 1 82 ? 11.936 -0.004 -14.296 1.00 81.88 82 SER A O 1
ATOM 635 N N . ASP A 1 83 ? 10.560 -0.284 -16.055 1.00 77.69 83 ASP A N 1
ATOM 636 C CA . ASP A 1 83 ? 11.596 -0.183 -17.089 1.00 77.69 83 ASP A CA 1
ATOM 637 C C . ASP A 1 83 ? 11.919 1.266 -17.491 1.00 77.69 83 ASP A C 1
ATOM 639 O O . ASP A 1 83 ? 12.877 1.501 -18.232 1.00 77.69 83 ASP A O 1
ATOM 643 N N . ASP A 1 84 ? 11.137 2.245 -17.017 1.00 82.12 84 ASP A N 1
ATOM 644 C CA . ASP A 1 84 ? 11.268 3.647 -17.413 1.00 82.12 84 ASP A CA 1
ATOM 645 C C . ASP A 1 84 ? 11.933 4.504 -16.312 1.00 82.12 84 ASP A C 1
ATOM 647 O O . ASP A 1 84 ? 11.301 4.826 -15.296 1.00 82.12 84 ASP A O 1
ATOM 651 N N . PRO A 1 85 ? 13.195 4.945 -16.501 1.00 76.75 85 PRO A N 1
ATOM 652 C CA . PRO A 1 85 ? 13.897 5.783 -15.532 1.00 76.75 85 PRO A CA 1
ATOM 653 C C . PRO A 1 85 ? 13.293 7.189 -15.375 1.00 76.75 85 PRO A C 1
ATOM 655 O O . PRO A 1 85 ? 13.642 7.885 -14.421 1.00 76.75 85 PRO A O 1
ATOM 658 N N . GLU A 1 86 ? 12.403 7.631 -16.267 1.00 85.50 86 GLU A N 1
ATOM 659 C CA . GLU A 1 86 ? 11.705 8.918 -16.146 1.00 85.50 86 GLU A CA 1
ATOM 660 C C . GLU A 1 86 ? 10.512 8.846 -15.174 1.00 85.50 86 GLU A C 1
ATOM 662 O O . GLU A 1 86 ? 10.054 9.876 -14.679 1.00 85.50 86 GLU A O 1
ATOM 667 N N . ASN A 1 87 ? 10.052 7.638 -14.825 1.00 88.38 87 ASN A N 1
ATOM 668 C CA . ASN A 1 87 ? 8.853 7.415 -14.014 1.00 88.38 87 ASN A CA 1
ATOM 669 C C . ASN A 1 87 ? 9.131 6.963 -12.573 1.00 88.38 87 ASN A C 1
ATOM 671 O O . ASN A 1 87 ? 8.219 6.474 -11.909 1.00 88.38 87 ASN A O 1
ATOM 675 N N . VAL A 1 88 ? 10.349 7.149 -12.052 1.00 87.19 88 VAL A N 1
ATOM 676 C CA . VAL A 1 88 ? 10.742 6.670 -10.708 1.00 87.19 88 VAL A CA 1
ATOM 677 C C . VAL A 1 88 ? 9.816 7.189 -9.602 1.00 87.19 88 VAL A C 1
ATOM 679 O O . VAL A 1 88 ? 9.376 6.413 -8.760 1.00 87.19 88 VAL A O 1
ATOM 682 N N . GLU A 1 89 ? 9.456 8.477 -9.621 1.00 91.62 89 GLU A N 1
ATOM 683 C CA . GLU A 1 89 ? 8.540 9.052 -8.621 1.00 91.62 89 GLU A CA 1
ATOM 684 C C . GLU A 1 89 ? 7.142 8.417 -8.698 1.00 91.62 89 GLU A C 1
ATOM 686 O O . GLU A 1 89 ? 6.536 8.098 -7.673 1.00 91.62 89 GLU A O 1
ATOM 691 N N . SER A 1 90 ? 6.639 8.198 -9.916 1.00 94.00 90 SER A N 1
ATOM 692 C CA . SER A 1 90 ? 5.351 7.543 -10.150 1.00 94.00 90 SER A CA 1
ATOM 693 C C . SER A 1 90 ? 5.394 6.082 -9.710 1.00 94.00 90 SER A C 1
ATOM 695 O O . SER A 1 90 ? 4.485 5.632 -9.024 1.00 94.00 90 SER A O 1
ATOM 697 N N . PHE A 1 91 ? 6.460 5.351 -10.039 1.00 94.81 91 PHE A N 1
ATOM 698 C CA . PHE A 1 91 ? 6.667 3.971 -9.609 1.00 94.81 91 PHE A CA 1
ATOM 699 C C . PHE A 1 91 ? 6.695 3.859 -8.080 1.00 94.81 91 PHE A C 1
ATOM 701 O O . PHE A 1 91 ? 6.031 2.994 -7.505 1.00 94.81 91 PHE A O 1
ATOM 708 N N . ASP A 1 92 ? 7.400 4.765 -7.401 1.00 94.25 92 ASP A N 1
ATOM 709 C CA . ASP A 1 92 ? 7.460 4.799 -5.942 1.00 94.25 92 ASP A CA 1
ATOM 710 C C . ASP A 1 92 ? 6.079 5.034 -5.321 1.00 94.25 92 ASP A C 1
ATOM 712 O O . ASP A 1 92 ? 5.705 4.339 -4.372 1.00 94.25 92 ASP A O 1
ATOM 716 N N . ARG A 1 93 ? 5.284 5.957 -5.872 1.00 95.88 93 ARG A N 1
ATOM 717 C CA . ARG A 1 93 ? 3.910 6.188 -5.403 1.00 95.88 93 ARG A CA 1
ATOM 718 C C . ARG A 1 93 ? 3.019 4.982 -5.674 1.00 95.88 93 ARG A C 1
ATOM 720 O O . ARG A 1 93 ? 2.491 4.410 -4.725 1.00 95.88 93 ARG A O 1
ATOM 727 N N . VAL A 1 94 ? 2.929 4.531 -6.924 1.00 96.75 94 VAL A N 1
ATOM 728 C CA . VAL A 1 94 ? 2.021 3.444 -7.327 1.00 96.75 94 VAL A CA 1
ATOM 729 C C . VAL A 1 94 ? 2.349 2.148 -6.578 1.00 96.75 94 VAL A C 1
ATOM 731 O O . VAL A 1 94 ? 1.436 1.473 -6.109 1.00 96.75 94 VAL A O 1
ATOM 734 N N . SER A 1 95 ? 3.631 1.829 -6.369 1.00 95.81 95 SER A N 1
ATOM 735 C CA . SER A 1 95 ? 4.038 0.654 -5.582 1.00 95.81 95 SER A CA 1
ATOM 736 C C . SER A 1 95 ? 3.664 0.765 -4.102 1.00 95.81 95 SER A C 1
ATOM 738 O O . SER A 1 95 ? 3.226 -0.222 -3.513 1.00 95.81 95 SER A O 1
ATOM 740 N N . THR A 1 96 ? 3.764 1.955 -3.505 1.00 96.62 96 THR A N 1
ATOM 741 C CA . THR A 1 96 ? 3.317 2.196 -2.120 1.00 96.62 96 THR A CA 1
ATOM 742 C C . THR A 1 96 ? 1.812 1.985 -1.994 1.00 96.62 96 THR A C 1
ATOM 744 O O . THR A 1 96 ? 1.350 1.286 -1.095 1.00 96.62 96 THR A O 1
ATOM 747 N N . GLN A 1 97 ? 1.055 2.531 -2.945 1.00 97.56 97 GLN A N 1
ATOM 748 C CA . GLN A 1 97 ? -0.398 2.414 -3.000 1.00 97.56 97 GLN A CA 1
ATOM 749 C C . GLN A 1 97 ? -0.845 0.964 -3.220 1.00 97.56 97 GLN A C 1
ATOM 751 O O . GLN A 1 97 ? -1.744 0.477 -2.536 1.00 97.56 97 GLN A O 1
ATOM 756 N N . CYS A 1 98 ? -0.161 0.233 -4.103 1.00 97.06 98 CYS A N 1
ATOM 757 C CA . CYS A 1 98 ? -0.359 -1.203 -4.285 1.00 97.06 98 CYS A CA 1
ATOM 758 C C . CYS A 1 98 ? -0.150 -1.968 -2.971 1.00 97.06 98 CYS A C 1
ATOM 760 O O . CYS A 1 98 ? -0.980 -2.795 -2.594 1.00 97.06 98 CYS A O 1
ATOM 762 N N . LEU A 1 99 ? 0.940 -1.672 -2.256 1.00 95.56 99 LEU A N 1
ATOM 763 C CA . LEU A 1 99 ? 1.280 -2.350 -1.011 1.00 95.56 99 LEU A CA 1
ATOM 764 C C . LEU A 1 99 ? 0.249 -2.082 0.099 1.00 95.56 99 LEU A C 1
ATOM 766 O O . LEU A 1 99 ? -0.064 -2.993 0.862 1.00 95.56 99 LEU A O 1
ATOM 770 N N . TYR A 1 100 ? -0.347 -0.886 0.157 1.00 97.06 100 TYR A N 1
ATOM 771 C CA . TYR A 1 100 ? -1.456 -0.610 1.076 1.00 97.06 100 TYR A CA 1
ATOM 772 C C . TYR A 1 100 ? -2.676 -1.495 0.818 1.00 97.06 100 TYR A C 1
ATOM 774 O O . TYR A 1 100 ? -3.212 -2.067 1.766 1.00 97.06 100 TYR A O 1
ATOM 782 N N . ILE A 1 101 ? -3.098 -1.658 -0.441 1.00 97.19 101 ILE A N 1
ATOM 783 C CA . ILE A 1 101 ? -4.229 -2.542 -0.768 1.00 97.19 101 ILE A CA 1
ATOM 784 C C . ILE A 1 101 ? -3.911 -3.988 -0.372 1.00 97.19 101 ILE A C 1
ATOM 786 O O . ILE A 1 101 ? -4.744 -4.643 0.252 1.00 97.19 101 ILE A O 1
ATOM 790 N N . LEU A 1 102 ? -2.699 -4.467 -0.670 1.00 95.50 102 LEU A N 1
ATOM 791 C CA . LEU A 1 102 ? -2.265 -5.819 -0.306 1.00 95.50 102 LEU A CA 1
ATOM 792 C C . LEU A 1 102 ? -2.299 -6.046 1.213 1.00 95.50 102 LEU A C 1
ATOM 794 O O . LEU A 1 102 ? -2.850 -7.051 1.658 1.00 95.50 102 LEU A O 1
ATOM 798 N N . TYR A 1 103 ? -1.783 -5.106 2.012 1.00 95.62 103 TYR A N 1
ATOM 799 C CA . TYR A 1 103 ? -1.831 -5.213 3.473 1.00 95.62 103 TYR A CA 1
ATOM 800 C C . TYR A 1 103 ? -3.246 -5.174 4.031 1.00 95.62 103 TYR A C 1
ATOM 802 O O . TYR A 1 103 ? -3.545 -5.913 4.964 1.00 95.62 103 TYR A O 1
ATOM 810 N N . LEU A 1 104 ? -4.118 -4.322 3.490 1.00 96.81 104 LEU A N 1
ATOM 811 C CA . LEU A 1 104 ? -5.503 -4.241 3.947 1.00 96.81 104 LEU A CA 1
ATOM 812 C C . LEU A 1 104 ? -6.254 -5.545 3.670 1.00 96.81 104 LEU A C 1
ATOM 814 O O . LEU A 1 104 ? -6.935 -6.045 4.562 1.00 96.81 104 LEU A O 1
ATOM 818 N N . LEU A 1 105 ? -6.094 -6.117 2.473 1.00 96.50 105 LEU A N 1
ATOM 819 C CA . LEU A 1 105 ? -6.677 -7.412 2.114 1.00 96.50 105 LEU A CA 1
ATOM 820 C C . LEU A 1 105 ? -6.133 -8.542 2.994 1.00 96.50 105 LEU A C 1
ATOM 822 O O . LEU A 1 105 ? -6.895 -9.391 3.456 1.00 96.50 105 LEU A O 1
ATOM 826 N N . ASP A 1 106 ? -4.825 -8.549 3.248 1.00 95.19 106 ASP A N 1
ATOM 827 C CA . ASP A 1 106 ? -4.197 -9.569 4.080 1.00 95.19 106 ASP A CA 1
ATOM 828 C C . ASP A 1 106 ? -4.628 -9.465 5.549 1.00 95.19 106 ASP A C 1
ATOM 830 O O . ASP A 1 106 ? -5.046 -10.457 6.146 1.00 95.19 106 ASP A O 1
ATOM 834 N N . LEU A 1 107 ? -4.636 -8.255 6.113 1.00 95.50 107 LEU A N 1
ATOM 835 C CA . LEU A 1 107 ? -5.107 -8.005 7.473 1.00 95.50 107 LEU A CA 1
ATOM 836 C C . LEU A 1 107 ? -6.569 -8.434 7.637 1.00 95.50 107 LEU A C 1
ATOM 838 O O . LEU A 1 107 ? -6.896 -9.134 8.594 1.00 95.50 107 LEU A O 1
ATOM 842 N N . ALA A 1 108 ? -7.430 -8.065 6.688 1.00 96.12 108 ALA A N 1
ATOM 843 C CA . ALA A 1 108 ? -8.839 -8.450 6.664 1.00 96.12 108 ALA A CA 1
ATOM 844 C C . ALA A 1 108 ? -9.020 -9.974 6.681 1.00 96.12 108 ALA A C 1
ATOM 846 O O . ALA A 1 108 ? -9.820 -10.497 7.458 1.00 96.12 108 ALA A O 1
ATOM 847 N N . ARG A 1 109 ? -8.209 -10.693 5.892 1.00 96.19 109 ARG A N 1
ATOM 848 C CA . ARG A 1 109 ? -8.182 -12.161 5.848 1.00 96.19 109 ARG A CA 1
ATOM 849 C C . ARG A 1 109 ? -7.725 -12.773 7.173 1.00 96.19 109 ARG A C 1
ATOM 851 O O . ARG A 1 109 ? -8.291 -13.773 7.602 1.00 96.19 109 ARG A O 1
ATOM 858 N N . GLN A 1 110 ? -6.727 -12.183 7.834 1.00 95.50 110 GLN A N 1
ATOM 859 C CA . GLN A 1 110 ? -6.230 -12.667 9.127 1.00 95.50 110 GLN A CA 1
ATOM 860 C C . GLN A 1 110 ? -7.271 -12.543 10.250 1.00 95.50 110 GLN A C 1
ATOM 862 O O . GLN A 1 110 ? -7.298 -13.383 11.151 1.00 95.50 110 GLN A O 1
ATOM 867 N N . VAL A 1 111 ? -8.106 -11.498 10.219 1.00 95.75 111 VAL A N 1
ATOM 868 C CA . VAL A 1 111 ? -9.089 -11.207 11.279 1.00 95.75 111 VAL A CA 1
ATOM 869 C C . VAL A 1 111 ? -10.544 -11.539 10.916 1.00 95.75 111 VAL A C 1
ATOM 871 O O . VAL A 1 111 ? -11.418 -11.336 11.755 1.00 95.75 111 VAL A O 1
ATOM 874 N N . ASP A 1 112 ? -10.796 -12.078 9.718 1.00 96.00 112 ASP A N 1
ATOM 875 C CA . ASP A 1 112 ? -12.115 -12.496 9.205 1.00 96.00 112 ASP A CA 1
ATOM 876 C C . ASP A 1 112 ? -13.170 -11.367 9.206 1.00 96.00 112 ASP A C 1
ATOM 878 O O . ASP A 1 112 ? -14.305 -11.540 9.655 1.00 96.00 112 ASP A O 1
ATOM 882 N N . ILE A 1 113 ? -12.787 -10.176 8.726 1.00 95.50 113 ILE A N 1
ATOM 883 C CA . ILE A 1 113 ? -13.689 -9.016 8.567 1.00 95.50 113 ILE A CA 1
ATOM 884 C C . ILE A 1 113 ? -13.551 -8.385 7.179 1.00 95.50 113 ILE A C 1
ATOM 886 O O . ILE A 1 113 ? -12.600 -8.659 6.455 1.00 95.50 113 ILE A O 1
ATOM 890 N N . GLU A 1 114 ? -14.480 -7.500 6.809 1.00 94.06 114 GLU A N 1
ATOM 891 C CA . GLU A 1 114 ? -14.373 -6.761 5.546 1.00 94.06 114 GLU A CA 1
ATOM 892 C C . GLU A 1 114 ? -13.192 -5.764 5.565 1.00 94.06 114 GLU A C 1
ATOM 894 O O . GLU A 1 114 ? -13.017 -5.049 6.560 1.00 94.06 114 GLU A O 1
ATOM 899 N N . PRO A 1 115 ? -12.422 -5.634 4.463 1.00 95.75 115 PRO A N 1
ATOM 900 C CA . PRO A 1 115 ? -11.217 -4.799 4.413 1.00 95.75 115 PRO A CA 1
ATOM 901 C C . PRO A 1 115 ? -11.421 -3.327 4.775 1.00 95.75 115 PRO A C 1
ATOM 903 O O . PRO A 1 115 ? -10.512 -2.690 5.308 1.00 95.75 115 PRO A O 1
ATOM 906 N N . ILE A 1 116 ? -12.617 -2.778 4.545 1.00 96.19 116 ILE A N 1
ATOM 907 C CA . ILE A 1 116 ? -12.929 -1.388 4.891 1.00 96.19 116 ILE A CA 1
ATOM 908 C C . ILE A 1 116 ? -12.785 -1.111 6.394 1.00 96.19 116 ILE A C 1
ATOM 910 O O . ILE A 1 116 ? -12.334 -0.037 6.793 1.00 96.19 116 ILE A O 1
ATOM 914 N N . TYR A 1 117 ? -13.083 -2.098 7.245 1.00 96.75 117 TYR A N 1
ATOM 915 C CA . TYR A 1 117 ? -12.946 -1.968 8.696 1.00 96.75 117 TYR A CA 1
ATOM 916 C C . TYR A 1 117 ? -11.484 -1.982 9.161 1.00 96.75 117 TYR A C 1
ATOM 918 O O . TYR A 1 117 ? -11.194 -1.593 10.294 1.00 96.75 117 TYR A O 1
ATOM 926 N N . CYS A 1 118 ? -10.559 -2.385 8.289 1.00 97.25 118 CYS A N 1
ATOM 927 C CA . CYS A 1 118 ? -9.126 -2.379 8.551 1.00 97.25 118 CYS A CA 1
ATOM 928 C C . CYS A 1 118 ? -8.460 -1.030 8.232 1.00 97.25 118 CYS A C 1
ATOM 930 O O . CYS A 1 118 ? -7.370 -0.788 8.742 1.00 97.25 118 CYS A O 1
ATOM 932 N N . VAL A 1 119 ? -9.089 -0.143 7.446 1.00 97.31 119 VAL A N 1
ATOM 933 C CA . VAL A 1 119 ? -8.460 1.086 6.915 1.00 97.31 119 VAL A CA 1
ATOM 934 C C . VAL A 1 119 ? -7.963 2.014 8.022 1.00 97.31 119 VAL A C 1
ATOM 936 O O . VAL A 1 119 ? -6.758 2.200 8.181 1.00 97.31 119 VAL A O 1
ATOM 939 N N . THR A 1 120 ? -8.865 2.562 8.833 1.00 97.25 120 THR A N 1
ATOM 940 C CA . THR A 1 120 ? -8.490 3.487 9.911 1.00 97.25 120 THR A CA 1
ATOM 941 C C . THR A 1 120 ? -7.512 2.887 10.928 1.00 97.25 120 THR A C 1
ATOM 943 O O . THR A 1 120 ? -6.513 3.543 11.233 1.00 97.25 120 THR A O 1
ATOM 946 N N . PRO A 1 121 ? -7.710 1.661 11.464 1.00 96.56 121 PRO A N 1
ATOM 947 C CA . PRO A 1 121 ? -6.736 1.095 12.395 1.00 96.56 121 PRO A CA 1
ATOM 948 C C . PRO A 1 121 ? -5.375 0.823 11.739 1.00 96.56 121 PRO A C 1
ATOM 950 O O . PRO A 1 121 ? -4.353 1.007 12.399 1.00 96.56 121 PRO A O 1
ATOM 953 N N . PHE A 1 122 ? -5.332 0.450 10.455 1.00 96.44 122 PHE A N 1
ATOM 954 C CA . PHE A 1 122 ? -4.083 0.289 9.712 1.00 96.44 122 PHE A CA 1
ATOM 955 C C . PHE A 1 122 ? -3.322 1.616 9.582 1.00 96.44 122 PHE A C 1
ATOM 957 O O . PHE A 1 122 ? -2.155 1.684 9.969 1.00 96.44 122 PHE A O 1
ATOM 964 N N . PHE A 1 123 ? -3.975 2.686 9.112 1.00 96.62 123 PHE A N 1
ATOM 965 C CA . PHE A 1 123 ? -3.326 3.992 8.939 1.00 96.62 123 PHE A CA 1
ATOM 966 C C . PHE A 1 123 ? -2.926 4.639 10.271 1.00 96.62 123 PHE A C 1
ATOM 968 O O . PHE A 1 123 ? -1.859 5.253 10.365 1.00 96.62 123 PHE A O 1
ATOM 975 N N . ALA A 1 124 ? -3.708 4.432 11.333 1.00 96.00 124 ALA A N 1
ATOM 976 C CA . ALA A 1 124 ? -3.311 4.824 12.682 1.00 96.00 124 ALA A CA 1
ATOM 977 C C . ALA A 1 124 ? -2.039 4.088 13.135 1.00 96.00 124 ALA A C 1
ATOM 979 O O . ALA A 1 124 ? -1.140 4.709 13.702 1.00 96.00 124 ALA A O 1
ATOM 980 N N . ARG A 1 125 ? -1.941 2.783 12.846 1.00 94.62 125 ARG A N 1
ATOM 981 C CA . ARG A 1 125 ? -0.811 1.937 13.246 1.00 94.62 125 ARG A CA 1
ATOM 982 C C . ARG A 1 125 ? 0.466 2.261 12.479 1.00 94.62 125 ARG A C 1
ATOM 984 O O . ARG A 1 125 ? 1.509 2.437 13.092 1.00 94.62 125 ARG A O 1
ATOM 991 N N . ILE A 1 126 ? 0.398 2.376 11.156 1.00 93.56 126 ILE A N 1
ATOM 992 C CA . ILE A 1 126 ? 1.566 2.671 10.309 1.00 93.56 126 ILE A CA 1
ATOM 993 C C . ILE A 1 126 ? 2.069 4.118 10.450 1.00 93.56 126 ILE A C 1
ATOM 995 O O . ILE A 1 126 ? 3.185 4.426 10.040 1.00 93.56 126 ILE A O 1
ATOM 999 N N . SER A 1 127 ? 1.281 5.001 11.073 1.00 93.25 127 SER A N 1
ATOM 1000 C CA . SER A 1 127 ? 1.736 6.338 11.482 1.00 93.25 127 SER A CA 1
ATOM 1001 C C . SER A 1 127 ? 2.668 6.304 12.701 1.00 93.25 127 SER A C 1
ATOM 1003 O O . SER A 1 127 ? 3.336 7.296 12.996 1.00 93.25 127 SER A O 1
ATOM 1005 N N . GLU A 1 128 ? 2.718 5.189 13.439 1.00 95.12 128 GLU A N 1
ATOM 1006 C CA . GLU A 1 128 ? 3.671 5.012 14.531 1.00 95.12 128 GLU A CA 1
ATOM 1007 C C . GLU A 1 128 ? 5.069 4.709 13.969 1.00 95.12 128 GLU A C 1
ATOM 1009 O O . GLU A 1 128 ? 5.201 3.859 13.088 1.00 95.12 128 GLU A O 1
ATOM 1014 N N . PRO A 1 129 ? 6.137 5.340 14.491 1.00 93.75 129 PRO A N 1
ATOM 1015 C CA . PRO A 1 129 ? 7.470 5.282 13.887 1.00 93.75 129 PRO A CA 1
ATOM 1016 C C . PRO A 1 129 ? 8.017 3.856 13.759 1.00 93.75 129 PRO A C 1
ATOM 1018 O O . PRO A 1 129 ? 8.551 3.499 12.717 1.00 93.75 129 PRO A O 1
ATOM 1021 N N . GLU A 1 130 ? 7.813 3.013 14.774 1.00 93.38 130 GLU A N 1
ATOM 1022 C CA . GLU A 1 130 ? 8.269 1.616 14.755 1.00 93.38 130 GLU A CA 1
ATOM 1023 C C . GLU A 1 130 ? 7.615 0.806 13.622 1.00 93.38 130 GLU A C 1
ATOM 1025 O O . GLU A 1 130 ? 8.270 -0.008 12.973 1.00 93.38 130 GLU A O 1
ATOM 1030 N N . PHE A 1 131 ? 6.332 1.059 13.352 1.00 91.75 131 PHE A N 1
ATOM 1031 C CA . PHE A 1 131 ? 5.572 0.379 12.301 1.00 91.75 131 PHE A CA 1
ATOM 1032 C C . PHE A 1 131 ? 5.887 0.949 10.928 1.00 91.75 131 PHE A C 1
ATOM 1034 O O . PHE A 1 131 ? 5.991 0.193 9.965 1.00 91.75 131 PHE A O 1
ATOM 1041 N N . HIS A 1 132 ? 6.096 2.261 10.849 1.00 90.50 132 HIS A N 1
ATOM 1042 C CA . HIS A 1 132 ? 6.556 2.914 9.636 1.00 90.50 132 HIS A CA 1
ATOM 1043 C C . HIS A 1 132 ? 7.907 2.353 9.180 1.00 90.50 132 HIS A C 1
ATOM 1045 O O . HIS A 1 132 ? 8.046 1.950 8.031 1.00 90.50 132 HIS A O 1
ATOM 1051 N N . GLU A 1 133 ? 8.875 2.218 10.092 1.00 92.94 133 GLU A N 1
ATOM 1052 C CA . GLU A 1 133 ? 10.185 1.633 9.781 1.00 92.94 133 GLU A CA 1
ATOM 1053 C C . GLU A 1 133 ? 10.090 0.168 9.328 1.00 92.94 133 GLU A C 1
ATOM 1055 O O . GLU A 1 133 ? 10.898 -0.287 8.517 1.00 92.94 133 GLU A O 1
ATOM 1060 N N . MET A 1 134 ? 9.136 -0.604 9.862 1.00 91.75 134 MET A N 1
ATOM 1061 C CA . MET A 1 134 ? 8.870 -1.960 9.372 1.00 91.75 134 MET A CA 1
ATOM 1062 C C . MET A 1 134 ? 8.294 -1.925 7.957 1.00 91.75 134 MET A C 1
ATOM 1064 O O . MET A 1 134 ? 8.790 -2.635 7.088 1.00 91.75 134 MET A O 1
ATOM 1068 N N . PHE A 1 135 ? 7.318 -1.058 7.695 1.00 91.31 135 PHE A N 1
ATOM 1069 C CA . PHE A 1 135 ? 6.741 -0.892 6.363 1.00 91.31 135 PHE A CA 1
ATOM 1070 C C . PHE A 1 135 ? 7.787 -0.464 5.320 1.00 91.31 135 PHE A C 1
ATOM 1072 O O . PHE A 1 135 ? 7.836 -1.018 4.223 1.00 91.31 135 PHE A O 1
ATOM 1079 N N . GLU A 1 136 ? 8.679 0.468 5.664 1.00 90.56 136 GLU A N 1
ATOM 1080 C CA . GLU A 1 136 ? 9.776 0.886 4.784 1.00 90.56 136 GLU A CA 1
ATOM 1081 C C . GLU A 1 136 ? 10.758 -0.258 4.477 1.00 90.56 136 GLU A C 1
ATOM 1083 O O . GLU A 1 136 ? 11.332 -0.316 3.389 1.00 90.56 136 GLU A O 1
ATOM 1088 N N . LYS A 1 137 ? 10.946 -1.207 5.400 1.00 93.38 137 LYS A N 1
ATOM 1089 C CA . LYS A 1 137 ? 11.765 -2.402 5.141 1.00 93.38 137 LYS A CA 1
ATOM 1090 C C . LYS A 1 137 ? 11.086 -3.388 4.202 1.00 93.38 137 LYS A C 1
ATOM 1092 O O . LYS A 1 137 ? 11.796 -4.074 3.475 1.00 93.38 137 LYS A O 1
ATOM 1097 N N . GLU A 1 138 ? 9.759 -3.433 4.194 1.00 92.44 138 GLU A N 1
ATOM 1098 C CA . GLU A 1 138 ? 8.960 -4.319 3.340 1.00 92.44 138 GLU A CA 1
ATOM 1099 C C . GLU A 1 138 ? 8.790 -3.762 1.920 1.00 92.44 138 GLU A C 1
ATOM 1101 O O . GLU A 1 138 ? 8.834 -4.503 0.935 1.00 92.44 138 GLU A O 1
ATOM 1106 N N . ILE A 1 139 ? 8.677 -2.438 1.771 1.00 94.25 139 ILE A N 1
ATOM 1107 C CA . ILE A 1 139 ? 8.474 -1.832 0.449 1.00 94.25 139 ILE A CA 1
ATOM 1108 C C . ILE A 1 139 ? 9.707 -1.938 -0.460 1.00 94.25 139 ILE A C 1
ATOM 1110 O O . ILE A 1 139 ? 9.570 -2.051 -1.679 1.00 94.25 139 ILE A O 1
ATOM 1114 N N . ILE A 1 140 ? 10.916 -1.946 0.107 1.00 92.88 140 ILE A N 1
ATOM 1115 C CA . ILE A 1 140 ? 12.172 -2.069 -0.650 1.00 92.88 140 ILE A CA 1
ATOM 1116 C C . ILE A 1 140 ? 12.255 -3.405 -1.418 1.00 92.88 140 ILE A C 1
ATOM 1118 O O . ILE A 1 140 ? 12.414 -3.372 -2.643 1.00 92.88 140 ILE A O 1
ATOM 1122 N N . PRO A 1 141 ? 12.151 -4.585 -0.771 1.00 93.31 141 PRO A N 1
ATOM 1123 C CA . PRO A 1 141 ? 12.162 -5.858 -1.481 1.00 93.31 141 PRO A CA 1
ATOM 1124 C C . PRO A 1 141 ? 10.942 -6.011 -2.391 1.00 93.31 141 PRO A C 1
ATOM 1126 O O . PRO A 1 141 ? 11.081 -6.592 -3.465 1.00 93.31 141 PRO A O 1
ATOM 1129 N N . PHE A 1 142 ? 9.782 -5.452 -2.027 1.00 92.56 142 PHE A N 1
ATOM 1130 C CA . PHE A 1 142 ? 8.609 -5.429 -2.902 1.00 92.56 142 PHE A CA 1
ATOM 1131 C C . PHE A 1 142 ? 8.904 -4.716 -4.231 1.00 92.56 142 PHE A C 1
ATOM 1133 O O . PHE A 1 142 ? 8.779 -5.321 -5.294 1.00 92.56 142 PHE A O 1
ATOM 1140 N N . ARG A 1 143 ? 9.400 -3.474 -4.188 1.00 92.94 143 ARG A N 1
ATOM 1141 C CA . ARG A 1 143 ? 9.805 -2.715 -5.385 1.00 92.94 143 ARG A CA 1
ATOM 1142 C C . ARG A 1 143 ?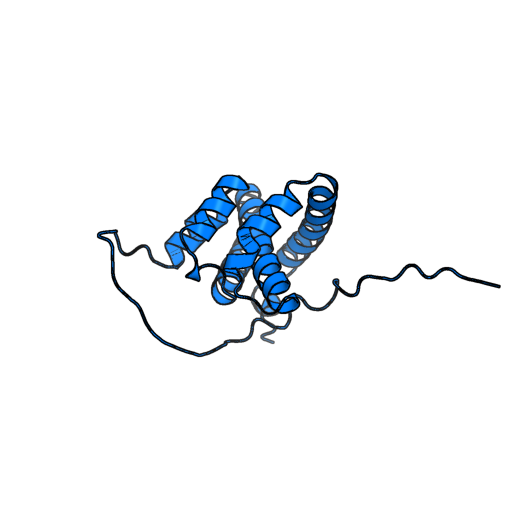 10.885 -3.433 -6.187 1.00 92.94 143 ARG A C 1
ATOM 1144 O O . ARG A 1 143 ? 10.799 -3.492 -7.409 1.00 92.94 143 ARG A O 1
ATOM 1151 N N . SER A 1 144 ? 11.870 -4.020 -5.507 1.00 91.38 144 SER A N 1
ATOM 1152 C CA . SER A 1 144 ? 12.934 -4.775 -6.169 1.00 91.38 144 SER A CA 1
ATOM 1153 C C . SER A 1 144 ? 12.393 -5.983 -6.939 1.00 91.38 144 SER A C 1
ATOM 1155 O O . SER A 1 144 ? 12.846 -6.236 -8.052 1.00 91.38 144 SER A O 1
ATOM 1157 N N . ARG A 1 145 ? 11.402 -6.707 -6.402 1.00 90.12 145 ARG A N 1
ATOM 1158 C CA . ARG A 1 145 ? 10.740 -7.804 -7.128 1.00 90.12 145 ARG A CA 1
ATOM 1159 C C . ARG A 1 145 ? 10.039 -7.287 -8.381 1.00 90.12 145 ARG A C 1
ATOM 1161 O O . ARG A 1 145 ? 10.250 -7.848 -9.449 1.00 90.12 145 ARG A O 1
ATOM 1168 N N . LEU A 1 146 ? 9.291 -6.190 -8.272 1.00 89.75 146 LEU A N 1
ATOM 1169 C CA . LEU A 1 146 ? 8.584 -5.586 -9.409 1.00 89.75 146 LEU A CA 1
ATOM 1170 C C . LEU A 1 146 ? 9.525 -5.145 -10.528 1.00 89.75 146 LEU A C 1
ATOM 1172 O O . LEU A 1 146 ? 9.222 -5.354 -11.692 1.00 89.75 146 LEU A O 1
AT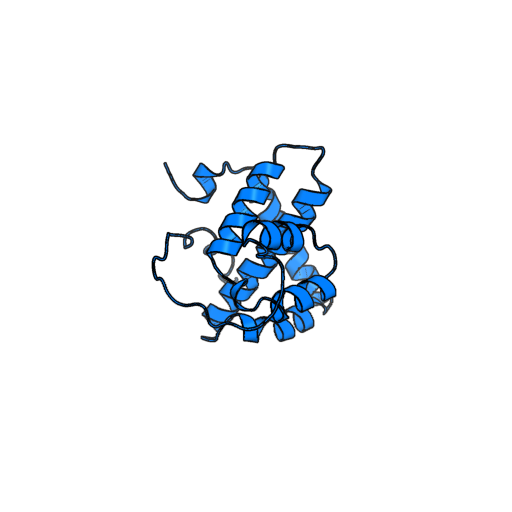OM 1176 N N . GLN A 1 147 ? 10.683 -4.586 -10.180 1.00 88.44 147 GLN A N 1
ATOM 1177 C CA . GLN A 1 147 ? 11.679 -4.152 -11.162 1.00 88.44 147 GLN A CA 1
ATOM 1178 C C . GLN A 1 147 ? 12.384 -5.300 -11.888 1.00 88.44 147 GLN A C 1
ATOM 1180 O O . GLN A 1 147 ? 12.966 -5.083 -12.944 1.00 88.44 147 GLN A O 1
ATOM 1185 N N . ASN A 1 148 ? 12.374 -6.502 -11.313 1.00 86.94 148 ASN A N 1
ATOM 1186 C CA . ASN A 1 148 ? 13.040 -7.673 -11.877 1.00 86.94 148 ASN A CA 1
ATOM 1187 C C . ASN A 1 148 ? 12.056 -8.707 -12.442 1.00 86.94 148 ASN A C 1
ATOM 1189 O O . ASN A 1 148 ? 12.495 -9.800 -12.786 1.00 86.94 148 ASN A O 1
ATOM 1193 N N . SER A 1 149 ? 10.759 -8.392 -12.504 1.00 83.25 149 SER A N 1
ATOM 1194 C CA . SER A 1 149 ? 9.723 -9.317 -12.975 1.00 83.25 149 SER A CA 1
ATOM 1195 C C . SER A 1 149 ? 8.986 -8.733 -14.175 1.00 83.25 149 SER A C 1
ATOM 1197 O O . SER A 1 149 ? 8.550 -7.584 -14.138 1.00 83.25 149 SER A O 1
ATOM 1199 N N . SER A 1 150 ? 8.780 -9.540 -15.214 1.00 83.94 150 SER A N 1
ATOM 1200 C CA . SER A 1 150 ? 7.774 -9.270 -16.243 1.00 83.94 150 SER A CA 1
ATOM 1201 C C . SER A 1 150 ? 6.365 -9.455 -15.679 1.00 83.94 150 SER A C 1
ATOM 1203 O O . SER A 1 150 ? 6.155 -10.204 -14.723 1.00 83.94 150 SER A O 1
ATOM 1205 N N . TRP A 1 151 ? 5.368 -8.838 -16.316 1.00 82.94 151 TRP A N 1
ATOM 1206 C CA . TRP A 1 151 ? 3.969 -9.058 -15.956 1.00 82.94 151 TRP A CA 1
ATOM 1207 C C . TRP A 1 151 ? 3.564 -10.540 -16.023 1.00 82.94 151 TRP A C 1
ATOM 1209 O O . TRP A 1 151 ? 2.896 -11.015 -15.110 1.00 82.94 151 TRP A O 1
ATOM 1219 N N . ASP A 1 152 ? 4.029 -11.282 -17.036 1.00 80.38 152 ASP A N 1
ATOM 1220 C CA . ASP A 1 152 ? 3.784 -12.729 -17.176 1.00 80.38 152 ASP A CA 1
ATOM 1221 C C . ASP A 1 152 ? 4.336 -13.540 -15.987 1.00 80.38 152 ASP A C 1
ATOM 1223 O O . ASP A 1 152 ? 3.687 -14.464 -15.498 1.00 80.38 152 ASP A O 1
ATOM 1227 N N . GLU A 1 153 ? 5.508 -13.154 -15.467 1.00 79.81 153 GLU A N 1
ATOM 1228 C CA . GLU A 1 153 ? 6.137 -13.809 -14.311 1.00 79.81 153 GLU A CA 1
ATOM 1229 C C . GLU A 1 153 ? 5.368 -13.528 -13.016 1.00 79.81 153 GLU A C 1
ATOM 1231 O O . GLU A 1 153 ? 5.260 -14.400 -12.155 1.00 79.81 153 GLU A O 1
ATOM 1236 N N . VAL A 1 154 ? 4.804 -12.324 -12.887 1.00 75.75 154 VAL A N 1
ATOM 1237 C CA . VAL A 1 154 ? 4.028 -11.912 -11.710 1.00 75.75 154 VAL A CA 1
ATOM 1238 C C . VAL A 1 154 ? 2.709 -12.676 -11.600 1.00 75.75 154 VAL A C 1
ATOM 1240 O O . VAL A 1 154 ? 2.319 -13.052 -10.498 1.00 75.75 154 VAL A O 1
ATOM 1243 N N . ILE A 1 155 ? 2.027 -12.920 -12.721 1.00 75.62 155 ILE A N 1
ATOM 1244 C CA . ILE A 1 155 ? 0.751 -13.659 -12.743 1.00 75.62 155 ILE A CA 1
ATOM 1245 C C . ILE A 1 155 ? 0.930 -15.179 -12.862 1.00 75.62 155 ILE A C 1
ATOM 1247 O O . ILE A 1 155 ? -0.049 -15.919 -12.784 1.00 75.62 155 ILE A O 1
ATOM 1251 N N . GLY A 1 156 ? 2.167 -15.654 -13.040 1.00 68.88 156 GLY A N 1
ATOM 1252 C CA . GLY A 1 156 ? 2.478 -17.077 -13.156 1.00 68.88 156 GLY A CA 1
ATOM 1253 C C . GLY A 1 156 ? 1.984 -17.731 -14.453 1.00 68.88 156 GLY A C 1
ATOM 1254 O O . GLY A 1 156 ? 1.817 -18.951 -14.481 1.00 68.88 156 GLY A O 1
ATOM 1255 N N . GLU A 1 157 ? 1.748 -16.957 -15.519 1.00 49.53 157 GLU A N 1
ATOM 1256 C CA . GLU A 1 157 ? 1.444 -17.500 -16.849 1.00 49.53 157 GLU A CA 1
ATOM 1257 C C . GLU A 1 157 ? 2.765 -17.867 -17.558 1.00 49.53 157 GLU A C 1
ATOM 1259 O O . GLU A 1 157 ? 3.504 -16.999 -18.018 1.00 49.53 157 GLU A O 1
ATOM 1264 N N . HIS A 1 158 ? 3.076 -19.169 -17.627 1.00 45.94 158 HIS A N 1
ATOM 1265 C CA . HIS A 1 158 ? 4.202 -19.746 -18.381 1.00 45.94 158 HIS A CA 1
ATOM 1266 C C . HIS A 1 158 ? 3.725 -20.700 -19.480 1.00 45.94 158 HIS A C 1
ATOM 1268 O O . HIS A 1 158 ? 2.814 -21.518 -19.208 1.00 45.94 158 HIS A O 1
#

Radius of gyration: 17.16 Å; chains: 1; bounding box: 50×39×46 Å

InterPro domains:
  IPR004918 Cdc37 [PTHR12800] (38-150)
  IPR013874 Cdc37, Hsp90 binding [SM01070] (5-157)
  IPR038189 Cdc37, Hsp90-binding domain superfamily [G3DSA:1.20.58.610] (37-154)

Sequence (158 aa):
MTEKNSGKTDMEENLICDLGPSDKDKSPNELGTEMDVTLEDKIKEFGLLGDMKATEEFLLNNTDFIHESTALALLKWCTALSDDPENVESFDRVSTQCLYILYLLDLARQVDIEPIYCVTPFFARISEPEFHEMFEKEIIPFRSRLQNSSWDEVIGEH